Protein AF-A0A926H355-F1 (afdb_monomer_lite)

Sequence (109 aa):
FPTARQRLLDLLSKTRPKGALLLSGDRHIAEISKVRVPGLGYDLYDVTSSGLTHVSQPHEEPNQHRVGEMVAKLNYGLITIDWASKPLTATVHINGDNQATYLTQAITF

Structure (mmCIF, N/CA/C/O backbone):
data_AF-A0A926H355-F1
#
_entry.id   AF-A0A926H355-F1
#
loop_
_atom_site.group_PDB
_atom_site.id
_atom_site.type_symbol
_atom_site.label_atom_id
_atom_site.label_alt_id
_atom_site.label_comp_id
_atom_site.label_asym_id
_atom_site.label_entity_id
_atom_site.label_seq_id
_atom_site.pdbx_PDB_ins_code
_atom_site.Cartn_x
_atom_site.Cartn_y
_atom_site.Cartn_z
_atom_site.occupancy
_atom_site.B_iso_or_equiv
_atom_site.auth_seq_id
_atom_site.auth_comp_id
_atom_site.auth_asym_id
_atom_site.auth_atom_id
_atom_site.pdbx_PDB_model_num
ATOM 1 N N . PHE A 1 1 ? 12.011 12.310 7.959 1.00 86.12 1 PHE A N 1
ATOM 2 C CA . PHE A 1 1 ? 10.982 13.049 8.729 1.00 86.12 1 PHE A CA 1
ATOM 3 C C . PHE A 1 1 ? 10.371 12.195 9.860 1.00 86.12 1 PHE A C 1
ATOM 5 O O . PHE A 1 1 ? 9.186 11.871 9.801 1.00 86.12 1 PHE A O 1
ATOM 12 N N . PRO A 1 2 ? 11.133 11.819 10.907 1.00 94.62 2 PRO A N 1
ATOM 13 C CA . PRO A 1 2 ? 10.639 10.916 11.960 1.00 94.62 2 PRO A CA 1
ATOM 14 C C . PRO A 1 2 ? 9.447 11.487 12.749 1.00 94.62 2 PRO A C 1
ATOM 16 O O . PRO A 1 2 ? 8.472 10.778 12.980 1.00 94.62 2 PRO A O 1
ATOM 19 N N . THR A 1 3 ? 9.461 12.784 13.071 1.00 97.75 3 THR A N 1
ATOM 20 C CA . THR A 1 3 ? 8.367 13.447 13.803 1.00 97.75 3 THR A CA 1
ATOM 21 C C . THR A 1 3 ? 7.057 13.474 13.012 1.00 97.75 3 THR A C 1
ATOM 23 O O . THR A 1 3 ? 5.990 13.243 13.571 1.00 97.75 3 THR A O 1
ATOM 26 N N . ALA A 1 4 ? 7.119 13.711 11.696 1.00 97.69 4 ALA A N 1
ATOM 27 C CA . ALA A 1 4 ? 5.926 13.718 10.846 1.00 97.69 4 ALA A CA 1
ATOM 28 C C . ALA A 1 4 ? 5.305 12.318 10.730 1.00 97.69 4 ALA A C 1
ATOM 30 O O . ALA A 1 4 ? 4.084 12.187 10.810 1.00 97.69 4 ALA A O 1
ATOM 31 N N . ARG A 1 5 ? 6.148 11.279 10.613 1.00 96.06 5 ARG A N 1
ATOM 32 C CA . ARG A 1 5 ? 5.711 9.879 10.656 1.00 96.06 5 ARG A 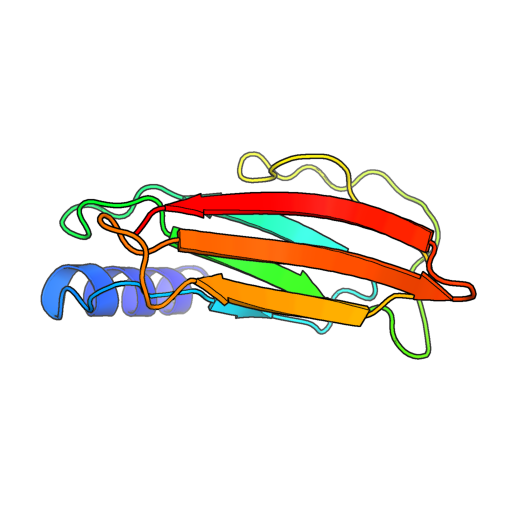CA 1
ATOM 33 C C . ARG A 1 5 ? 5.015 9.571 11.979 1.00 96.06 5 ARG A C 1
ATOM 35 O O . ARG A 1 5 ? 3.905 9.056 11.955 1.00 96.06 5 ARG A O 1
ATOM 42 N N . GLN A 1 6 ? 5.629 9.923 13.111 1.00 97.19 6 GLN A N 1
ATOM 43 C CA . GLN A 1 6 ? 5.031 9.681 14.425 1.00 97.19 6 GLN A CA 1
ATOM 44 C C . GLN A 1 6 ? 3.667 10.367 14.554 1.00 97.19 6 GLN A C 1
ATOM 46 O O . GLN A 1 6 ? 2.697 9.720 14.924 1.00 97.19 6 GLN A O 1
ATOM 51 N N . ARG A 1 7 ? 3.558 11.630 14.123 1.00 98.06 7 ARG A N 1
ATOM 52 C CA . ARG A 1 7 ? 2.291 12.373 14.134 1.00 98.06 7 ARG A CA 1
ATOM 53 C C . ARG A 1 7 ? 1.176 11.671 13.346 1.00 98.06 7 ARG A C 1
ATOM 55 O O . ARG A 1 7 ? 0.029 11.694 13.783 1.00 98.06 7 ARG A O 1
ATOM 62 N N . LEU A 1 8 ? 1.488 11.075 12.190 1.00 97.69 8 LEU A N 1
ATOM 63 C CA . LEU A 1 8 ? 0.513 10.304 11.409 1.00 97.69 8 LEU A CA 1
ATOM 64 C C . LEU A 1 8 ? 0.081 9.037 12.158 1.00 97.69 8 LEU A C 1
ATOM 66 O O . LEU A 1 8 ? -1.112 8.760 12.245 1.00 97.69 8 LEU A O 1
ATOM 70 N N . LEU A 1 9 ? 1.036 8.290 12.718 1.00 96.88 9 LEU A N 1
ATOM 71 C CA . LEU A 1 9 ? 0.733 7.073 13.474 1.00 96.88 9 LEU A CA 1
ATOM 72 C C . LEU A 1 9 ? -0.107 7.380 14.720 1.00 96.88 9 LEU A C 1
ATOM 74 O O . LEU A 1 9 ? -1.107 6.708 14.949 1.00 96.88 9 LEU A O 1
ATOM 78 N N . ASP A 1 10 ? 0.219 8.446 15.454 1.00 97.12 10 ASP A N 1
ATOM 79 C CA . ASP A 1 10 ? -0.555 8.905 16.612 1.00 97.12 10 ASP A CA 1
ATOM 80 C C . ASP A 1 10 ? -1.988 9.290 16.220 1.00 97.12 10 ASP A C 1
ATOM 82 O O . ASP A 1 10 ? -2.943 8.985 16.939 1.00 97.12 10 ASP A O 1
ATOM 86 N N . LEU A 1 11 ? -2.164 9.936 15.062 1.00 97.69 11 LEU A N 1
ATOM 87 C CA . LEU A 1 11 ? -3.487 10.272 14.539 1.00 97.69 11 LEU A CA 1
ATOM 88 C C . LEU A 1 11 ? -4.307 9.009 14.246 1.00 97.69 11 LEU A C 1
ATOM 90 O O . LEU A 1 11 ? -5.483 8.957 14.615 1.00 97.69 11 LEU A O 1
ATOM 94 N N . LEU A 1 12 ? -3.701 7.992 13.627 1.00 97.50 12 LEU A N 1
ATOM 95 C CA . LEU A 1 12 ? -4.355 6.709 13.355 1.00 97.50 12 LEU A CA 1
ATOM 96 C C . LEU A 1 12 ? -4.705 5.971 14.654 1.00 97.50 12 LEU A C 1
ATOM 98 O O . LEU A 1 12 ? -5.843 5.527 14.804 1.00 97.50 12 LEU A O 1
ATOM 102 N N . SER A 1 13 ? -3.791 5.919 15.630 1.00 96.25 13 SER A N 1
ATOM 103 C CA . SER A 1 13 ? -4.059 5.347 16.958 1.00 96.25 13 SER A CA 1
ATOM 104 C C . SER A 1 13 ? -5.194 6.066 17.686 1.00 96.25 13 SER A C 1
ATOM 106 O O . SER A 1 13 ? -6.008 5.427 18.349 1.00 96.25 13 SER A O 1
ATOM 108 N N . LYS A 1 14 ? -5.269 7.397 17.566 1.00 97.12 14 LYS A N 1
ATOM 109 C CA . LYS A 1 14 ? -6.293 8.216 18.227 1.00 97.12 14 LYS A CA 1
ATOM 110 C C . LYS A 1 14 ? -7.668 8.063 17.579 1.00 97.12 14 LYS A C 1
ATOM 112 O O . LYS A 1 14 ? -8.669 7.936 18.281 1.00 97.12 14 LYS A O 1
ATOM 117 N N . THR A 1 15 ? -7.727 8.122 16.251 1.00 97.12 15 THR A N 1
ATOM 118 C CA . THR A 1 15 ? -8.994 8.147 15.500 1.00 97.12 15 THR A CA 1
ATOM 119 C C . THR A 1 15 ? -9.549 6.756 15.217 1.00 97.12 15 THR A C 1
ATOM 121 O O . THR A 1 15 ? -10.763 6.620 15.088 1.00 97.12 15 THR A O 1
ATOM 124 N N . ARG A 1 16 ? -8.689 5.727 15.185 1.00 95.56 16 ARG A N 1
ATOM 125 C CA . ARG A 1 16 ? -9.038 4.316 14.941 1.00 95.56 16 ARG A CA 1
ATOM 126 C C . ARG A 1 16 ? -9.964 4.146 13.728 1.00 95.56 16 ARG A C 1
ATOM 128 O O . ARG A 1 16 ? -11.066 3.607 13.869 1.00 95.56 16 ARG A O 1
ATOM 135 N N . PRO A 1 17 ? -9.557 4.631 12.539 1.00 95.19 17 PRO A N 1
ATOM 136 C CA . PRO A 1 17 ? -10.344 4.435 11.332 1.00 95.19 17 PRO A CA 1
ATOM 137 C C . PRO A 1 17 ? -10.502 2.938 11.056 1.00 95.19 17 PRO A C 1
ATOM 139 O O . PRO A 1 17 ? -9.617 2.137 11.364 1.00 95.19 17 PRO A O 1
ATOM 142 N N . LYS A 1 18 ? -11.622 2.553 10.449 1.00 91.19 18 LYS A N 1
ATOM 143 C CA . LYS A 1 18 ? -11.825 1.181 9.976 1.00 91.19 18 LYS A CA 1
ATOM 144 C C . LYS A 1 18 ? -11.182 1.036 8.602 1.00 91.19 18 LYS A C 1
ATOM 146 O O . LYS A 1 18 ? -11.516 1.801 7.704 1.00 91.19 18 LYS A O 1
ATOM 151 N N . GLY A 1 19 ? -10.284 0.066 8.459 1.00 90.88 19 GLY A N 1
ATOM 152 C CA . GLY A 1 19 ? -9.707 -0.316 7.173 1.00 90.88 19 GLY A CA 1
ATOM 153 C C . GLY A 1 19 ? -8.826 0.737 6.495 1.00 90.88 19 GLY A C 1
ATOM 154 O O . GLY A 1 19 ? -8.910 0.922 5.285 1.00 90.88 19 GLY A O 1
ATOM 155 N N . ALA A 1 20 ? -8.005 1.462 7.257 1.00 95.25 20 ALA A N 1
ATOM 156 C CA . ALA A 1 20 ? -7.046 2.396 6.680 1.00 95.25 20 ALA A CA 1
ATOM 157 C C . ALA A 1 20 ? -5.958 1.655 5.889 1.00 95.25 20 ALA A C 1
ATOM 159 O O . ALA A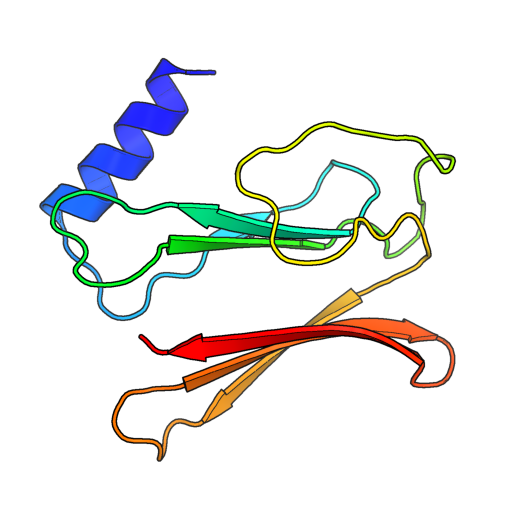 1 20 ? -5.359 0.692 6.369 1.00 95.25 20 ALA A O 1
ATOM 160 N N . LEU A 1 21 ? -5.677 2.171 4.695 1.00 96.31 21 LEU A N 1
ATOM 161 C CA . LEU A 1 21 ? -4.629 1.725 3.785 1.00 96.31 21 LEU A CA 1
ATOM 162 C C . LEU A 1 21 ? -3.885 2.965 3.286 1.00 96.31 21 LEU A C 1
ATOM 164 O O . LEU A 1 21 ? -4.525 3.953 2.919 1.00 96.31 21 LEU A O 1
ATOM 168 N N . LEU A 1 22 ? -2.553 2.934 3.291 1.00 97.56 22 LEU A N 1
ATOM 169 C CA . LEU A 1 22 ? -1.733 4.018 2.753 1.00 97.56 22 LEU A CA 1
ATOM 170 C C . LEU A 1 22 ? -1.321 3.705 1.315 1.00 97.56 22 LEU A C 1
ATOM 172 O O . LEU A 1 22 ? -0.997 2.563 0.995 1.00 97.56 22 LEU A O 1
ATOM 176 N N . LEU A 1 23 ? -1.331 4.735 0.469 1.00 97.56 23 LEU A N 1
ATOM 177 C CA . LEU A 1 23 ? -0.816 4.688 -0.896 1.00 97.56 23 LEU A CA 1
ATOM 178 C C . LEU A 1 23 ? 0.306 5.713 -1.014 1.00 97.56 23 LEU A C 1
ATOM 180 O O . LEU A 1 23 ? 0.129 6.871 -0.621 1.00 97.56 23 LEU A O 1
ATOM 184 N N . SER A 1 24 ? 1.441 5.297 -1.562 1.00 96.56 24 SER A N 1
ATOM 185 C CA . SER A 1 24 ? 2.632 6.135 -1.680 1.00 96.56 24 SER A CA 1
ATOM 186 C C . SER A 1 24 ? 3.326 5.966 -3.040 1.00 96.56 24 SER A C 1
ATOM 188 O O . SER A 1 24 ? 2.954 5.130 -3.868 1.00 96.56 24 SER A O 1
ATOM 190 N N . GLY A 1 25 ? 4.307 6.831 -3.311 1.00 94.81 25 GLY A N 1
ATOM 191 C CA . GLY A 1 25 ? 4.987 6.946 -4.603 1.00 94.81 25 GLY A CA 1
ATOM 192 C C . GLY A 1 25 ? 6.371 7.585 -4.465 1.00 94.81 25 GLY A C 1
ATOM 193 O O . GLY A 1 25 ? 7.001 7.428 -3.425 1.00 94.81 25 GLY A O 1
ATOM 194 N N . ASP A 1 26 ? 6.842 8.296 -5.496 1.00 93.50 26 ASP A N 1
ATOM 195 C CA . ASP A 1 26 ? 8.137 9.023 -5.565 1.00 93.50 26 ASP A CA 1
ATOM 196 C C . ASP A 1 26 ? 9.401 8.139 -5.616 1.00 93.50 26 ASP A C 1
ATOM 198 O O . ASP A 1 26 ? 10.463 8.559 -6.060 1.00 93.50 26 ASP A O 1
ATOM 202 N N . ARG A 1 27 ? 9.295 6.867 -5.227 1.00 92.69 27 ARG A N 1
ATOM 203 C CA . ARG A 1 27 ? 10.446 5.961 -5.094 1.00 92.69 27 ARG A CA 1
ATOM 204 C C . ARG A 1 27 ? 10.955 5.345 -6.400 1.00 92.69 27 ARG A C 1
ATOM 206 O O . ARG A 1 27 ? 12.000 4.703 -6.394 1.00 92.69 27 ARG A O 1
ATOM 213 N N . HIS A 1 28 ? 10.215 5.477 -7.501 1.00 94.44 28 HIS A N 1
ATOM 214 C CA . HIS A 1 28 ? 10.518 4.817 -8.785 1.00 94.44 28 HIS A CA 1
ATOM 215 C C . HIS A 1 28 ? 10.670 3.281 -8.680 1.00 94.44 28 HIS A C 1
ATOM 217 O O . HIS A 1 28 ? 11.362 2.643 -9.476 1.00 94.44 28 HIS A O 1
ATOM 223 N N . ILE A 1 29 ? 10.022 2.687 -7.679 1.00 95.38 29 ILE A N 1
ATOM 224 C CA . ILE A 1 29 ? 9.857 1.248 -7.452 1.00 95.38 29 ILE A CA 1
ATOM 225 C C . ILE A 1 29 ? 8.404 0.988 -7.047 1.00 95.38 29 ILE A C 1
ATOM 227 O O . ILE A 1 29 ? 7.640 1.925 -6.789 1.00 95.38 29 ILE A O 1
ATOM 231 N N . ALA A 1 30 ? 8.027 -0.278 -6.953 1.00 96.69 30 ALA A N 1
ATOM 232 C CA . ALA A 1 30 ? 6.851 -0.685 -6.209 1.00 96.69 30 ALA A CA 1
ATOM 233 C C . ALA A 1 30 ? 7.205 -1.706 -5.134 1.00 96.69 30 ALA A C 1
ATOM 235 O O . ALA A 1 30 ? 8.077 -2.552 -5.320 1.00 96.69 30 ALA A O 1
ATOM 236 N N . GLU A 1 31 ? 6.529 -1.604 -4.001 1.00 97.19 31 GLU A N 1
ATOM 237 C CA . GLU A 1 31 ? 6.648 -2.536 -2.890 1.00 97.19 31 GLU A CA 1
ATOM 238 C C . GLU A 1 31 ? 5.444 -2.387 -1.968 1.00 97.19 31 GLU A C 1
ATOM 240 O O . GLU A 1 31 ? 4.705 -1.402 -2.021 1.00 97.19 31 GLU A O 1
ATOM 245 N N . ILE A 1 32 ? 5.265 -3.368 -1.095 1.00 98.06 32 ILE A N 1
ATOM 246 C CA . ILE A 1 32 ? 4.251 -3.320 -0.053 1.00 98.06 32 ILE A CA 1
ATOM 247 C C . ILE A 1 32 ? 4.972 -3.397 1.281 1.00 98.06 32 ILE A C 1
ATOM 249 O O . ILE A 1 32 ? 5.837 -4.247 1.478 1.00 98.06 32 ILE A O 1
ATOM 253 N N . SER A 1 33 ? 4.620 -2.508 2.200 1.00 97.75 33 SER A N 1
ATOM 254 C CA . SER A 1 33 ? 5.118 -2.511 3.571 1.00 97.75 33 SER A CA 1
ATOM 255 C C . SER A 1 33 ? 3.972 -2.688 4.551 1.00 97.75 33 SER A C 1
ATOM 257 O O . SER A 1 33 ? 2.851 -2.257 4.286 1.00 97.75 33 SER A O 1
ATOM 259 N N . LYS A 1 34 ? 4.248 -3.283 5.712 1.00 97.06 34 LYS A N 1
ATOM 260 C CA . LYS A 1 34 ? 3.280 -3.359 6.807 1.00 97.06 34 LYS A CA 1
ATOM 261 C C . LYS A 1 34 ? 3.893 -3.015 8.151 1.00 97.06 34 LYS A C 1
ATOM 263 O O . LYS A 1 34 ? 5.028 -3.381 8.460 1.00 97.06 34 LYS A O 1
ATOM 268 N N . VAL A 1 35 ? 3.106 -2.348 8.986 1.00 96.94 35 VAL A N 1
ATOM 269 C CA . VAL A 1 35 ? 3.479 -2.019 10.361 1.00 96.94 35 VAL A CA 1
ATOM 270 C C . VAL A 1 35 ? 2.320 -2.263 11.315 1.00 96.94 35 VAL A C 1
ATOM 272 O O . VAL A 1 35 ? 1.157 -2.032 10.990 1.00 96.94 35 VAL A O 1
ATOM 275 N N . ARG A 1 36 ? 2.644 -2.677 12.540 1.00 95.94 36 ARG A N 1
ATOM 276 C CA . ARG A 1 36 ? 1.675 -2.700 13.638 1.00 95.94 36 ARG A CA 1
ATOM 277 C C . ARG A 1 36 ? 1.633 -1.339 14.303 1.00 95.94 36 ARG A C 1
ATOM 279 O O . ARG A 1 36 ? 2.642 -0.879 14.837 1.00 95.94 36 ARG A O 1
ATOM 286 N N . VAL A 1 37 ? 0.459 -0.718 14.292 1.00 95.75 37 VAL A N 1
ATOM 287 C CA . VAL A 1 37 ? 0.211 0.555 14.971 1.00 95.75 37 VAL A CA 1
ATOM 288 C C . VAL A 1 37 ? -0.579 0.276 16.249 1.00 95.75 37 VAL A C 1
ATOM 290 O O . VAL A 1 37 ? -1.693 -0.252 16.166 1.00 95.75 37 VAL A O 1
ATOM 293 N N . PRO A 1 38 ? -0.042 0.600 17.440 1.00 94.06 38 PRO A N 1
ATOM 294 C CA . PRO A 1 38 ? -0.758 0.391 18.692 1.00 94.06 38 PRO A CA 1
ATOM 295 C C . PRO A 1 38 ? -2.151 1.034 18.662 1.00 94.06 38 PRO A C 1
ATOM 297 O O . PRO A 1 38 ? -2.301 2.211 18.342 1.00 94.06 38 PRO A O 1
ATOM 300 N N . GLY A 1 39 ? -3.178 0.244 18.975 1.00 92.12 39 GLY A N 1
ATOM 301 C CA . GLY A 1 39 ? -4.572 0.693 19.038 1.00 92.12 39 GLY A CA 1
ATOM 302 C C . GLY A 1 39 ? -5.376 0.589 17.736 1.00 92.12 39 GLY A C 1
ATOM 303 O O . GLY A 1 39 ? -6.596 0.728 17.802 1.00 92.12 39 GLY A O 1
ATOM 304 N N . LEU A 1 40 ? -4.748 0.307 16.585 1.00 91.62 40 LEU A N 1
ATOM 305 C CA . LEU A 1 40 ? -5.449 0.219 15.295 1.00 91.62 40 LEU A CA 1
ATOM 306 C C . LEU A 1 40 ? -6.165 -1.131 15.083 1.00 91.62 40 LEU A C 1
ATOM 308 O O . LEU A 1 40 ? -7.144 -1.194 14.353 1.00 91.62 40 LEU A O 1
ATOM 312 N N . GLY A 1 41 ? -5.737 -2.196 15.769 1.00 90.94 41 GLY A N 1
ATOM 313 C CA . GLY A 1 41 ? -6.398 -3.513 15.755 1.00 90.94 41 GLY A CA 1
ATOM 314 C C . GLY A 1 41 ? -6.140 -4.370 14.507 1.00 90.94 41 GLY A C 1
ATOM 315 O O . GLY A 1 41 ? -6.409 -5.565 14.543 1.00 90.94 41 GLY A O 1
ATOM 316 N N . TYR A 1 42 ? -5.561 -3.789 13.456 1.00 93.00 42 TYR A N 1
ATOM 317 C CA . TYR A 1 42 ? -5.109 -4.453 12.231 1.00 93.00 42 TYR A CA 1
ATOM 318 C C . TYR A 1 42 ? -3.721 -3.929 11.817 1.00 93.00 42 TYR A C 1
ATOM 320 O O . TYR A 1 42 ? -3.250 -2.903 12.323 1.00 93.00 42 TYR A O 1
ATOM 328 N N . ASP A 1 43 ? -3.046 -4.653 10.920 1.00 95.38 43 ASP A N 1
ATOM 329 C CA . ASP A 1 43 ? -1.772 -4.216 10.337 1.00 95.38 43 ASP A CA 1
ATOM 330 C C . ASP A 1 43 ? -2.032 -3.045 9.369 1.00 95.38 43 ASP A C 1
ATOM 332 O O . ASP A 1 43 ? -2.853 -3.152 8.460 1.00 95.38 43 ASP A O 1
ATOM 336 N N . LEU A 1 44 ? -1.318 -1.929 9.538 1.00 97.25 44 LEU A N 1
ATOM 337 C CA . LEU A 1 44 ? -1.363 -0.811 8.597 1.00 97.25 44 LEU A CA 1
ATOM 338 C C . LEU A 1 44 ? -0.446 -1.126 7.416 1.00 97.25 44 LEU A C 1
ATOM 340 O O . LEU A 1 44 ? 0.770 -1.238 7.593 1.00 97.25 44 LEU A O 1
ATOM 344 N N . TYR A 1 45 ? -1.030 -1.234 6.228 1.00 97.88 45 TYR A N 1
ATOM 345 C CA . TYR A 1 45 ? -0.293 -1.437 4.986 1.00 97.88 45 TYR A CA 1
ATOM 346 C C . TYR A 1 45 ? -0.004 -0.104 4.288 1.00 97.88 45 TYR A C 1
ATOM 348 O O . TYR A 1 45 ? -0.835 0.807 4.294 1.00 97.88 45 TYR A O 1
ATOM 356 N N . ASP A 1 46 ? 1.169 -0.024 3.669 1.00 97.62 46 ASP A N 1
ATOM 357 C CA . ASP A 1 46 ? 1.575 1.022 2.733 1.00 97.62 46 ASP A CA 1
ATOM 358 C C . ASP A 1 46 ? 1.910 0.371 1.392 1.00 97.62 46 ASP A C 1
ATOM 360 O O . ASP A 1 46 ? 2.750 -0.530 1.323 1.00 97.62 46 ASP A O 1
ATOM 364 N N . VAL A 1 47 ? 1.200 0.786 0.347 1.00 98.06 47 VAL A N 1
ATOM 365 C CA . VAL A 1 47 ? 1.382 0.308 -1.022 1.00 98.06 47 VAL A CA 1
ATOM 366 C C . VAL A 1 47 ? 2.104 1.392 -1.807 1.00 98.06 47 VAL A C 1
ATOM 368 O O . VAL A 1 47 ? 1.496 2.372 -2.250 1.00 98.06 47 VAL A O 1
ATOM 371 N N . THR A 1 48 ? 3.400 1.187 -2.013 1.00 97.62 48 THR A N 1
ATOM 372 C CA . THR A 1 48 ? 4.214 2.032 -2.883 1.00 97.62 48 THR A CA 1
ATOM 373 C C . THR A 1 48 ? 4.029 1.559 -4.320 1.00 97.62 48 THR A C 1
ATOM 375 O O . THR A 1 48 ? 4.374 0.425 -4.649 1.00 97.62 48 THR A O 1
ATOM 378 N N . SER A 1 49 ? 3.518 2.420 -5.199 1.00 95.44 49 SER A N 1
ATOM 379 C CA . SER A 1 49 ? 3.368 2.132 -6.633 1.00 95.44 49 SER A CA 1
ATOM 380 C C . SER A 1 49 ? 3.877 3.315 -7.451 1.00 95.44 49 SER A C 1
ATOM 382 O O . SER A 1 49 ? 3.126 4.243 -7.746 1.00 95.44 49 SER A O 1
ATOM 384 N N . SER A 1 50 ? 5.158 3.292 -7.823 1.00 90.88 50 SER A N 1
ATOM 385 C CA . SER A 1 50 ? 5.840 4.452 -8.413 1.00 90.88 50 SER A CA 1
ATOM 386 C C . SER A 1 50 ? 6.496 4.184 -9.773 1.00 90.88 50 SER A C 1
ATOM 388 O O . SER A 1 50 ? 7.446 4.879 -10.121 1.00 90.88 50 SER A O 1
ATOM 390 N N . GLY A 1 51 ? 6.034 3.194 -10.541 1.00 91.81 51 GLY A N 1
ATOM 391 C CA . GLY A 1 51 ? 6.710 2.757 -11.769 1.00 91.81 51 GLY A CA 1
ATOM 392 C C . GLY A 1 51 ? 6.000 3.060 -13.087 1.00 91.81 51 GLY A C 1
ATOM 393 O O . GLY A 1 51 ? 6.286 2.371 -14.053 1.00 91.81 51 GLY A O 1
ATOM 394 N N . LEU A 1 52 ? 5.056 4.006 -13.168 1.00 91.62 52 LEU A N 1
ATOM 395 C CA . LEU A 1 52 ? 4.202 4.113 -14.366 1.00 91.62 52 LEU A CA 1
ATOM 396 C C . LEU A 1 52 ? 4.976 4.468 -15.650 1.00 91.62 52 LEU A C 1
ATOM 398 O O . LEU A 1 52 ? 4.708 3.900 -16.702 1.00 91.62 52 LEU A O 1
ATOM 402 N N . THR A 1 53 ? 5.921 5.408 -15.577 1.00 91.69 53 THR A N 1
ATOM 403 C CA . THR A 1 53 ? 6.692 5.877 -16.749 1.00 91.69 53 THR A CA 1
ATOM 404 C C . THR A 1 53 ? 8.196 5.687 -16.607 1.00 91.69 53 THR A C 1
ATOM 406 O O . THR A 1 53 ? 8.900 5.619 -17.609 1.00 91.69 53 THR A O 1
ATOM 409 N N . HIS A 1 54 ? 8.696 5.605 -15.375 1.00 92.62 54 HIS A N 1
ATOM 410 C CA . HIS A 1 54 ? 10.115 5.485 -15.068 1.00 92.62 54 HIS A CA 1
ATOM 411 C C . HIS A 1 54 ? 10.301 4.568 -13.868 1.00 92.62 54 HIS A C 1
ATOM 413 O O . HIS A 1 54 ? 9.480 4.557 -12.950 1.00 92.62 54 HIS A O 1
ATOM 419 N N . VAL A 1 55 ? 11.411 3.834 -13.869 1.00 94.44 55 VAL A N 1
ATOM 420 C CA . VAL A 1 55 ? 11.852 3.042 -12.724 1.00 94.44 55 VAL A CA 1
ATOM 421 C C . VAL A 1 55 ? 13.308 3.309 -12.404 1.00 94.44 55 VAL A C 1
ATOM 423 O O . VAL A 1 55 ? 14.095 3.689 -13.271 1.00 94.44 55 VAL A O 1
ATOM 426 N N . SER A 1 56 ? 13.659 3.113 -11.139 1.00 90.31 56 SER A N 1
ATOM 427 C CA . SER A 1 56 ? 15.051 3.067 -10.712 1.00 90.31 56 SER A CA 1
ATOM 428 C C . SER A 1 56 ? 15.762 1.861 -11.332 1.00 90.31 56 SER A C 1
ATOM 430 O O . SER A 1 56 ? 15.133 0.880 -11.741 1.00 90.31 56 SER A O 1
ATOM 432 N N . GLN A 1 57 ? 17.092 1.923 -11.398 1.00 90.81 57 GLN A N 1
ATOM 433 C CA . GLN A 1 57 ? 17.870 0.729 -11.706 1.00 90.81 57 GLN A CA 1
ATOM 434 C C . GLN A 1 57 ? 17.674 -0.315 -10.596 1.00 90.81 57 GLN A C 1
ATOM 436 O O . GLN A 1 57 ? 17.552 0.072 -9.428 1.00 90.81 57 GLN A O 1
ATOM 441 N N . PRO A 1 58 ? 17.665 -1.619 -10.923 1.00 87.31 58 PRO A N 1
ATOM 442 C CA . PRO A 1 58 ? 17.601 -2.666 -9.914 1.00 87.31 58 PRO A CA 1
ATOM 443 C C . PRO A 1 58 ? 18.715 -2.497 -8.878 1.00 87.31 58 PRO A C 1
ATOM 445 O O . PRO A 1 58 ? 19.887 -2.372 -9.227 1.00 87.31 58 PRO A O 1
ATOM 448 N N . HIS A 1 59 ? 18.334 -2.483 -7.607 1.00 89.50 59 HIS A N 1
ATOM 449 C CA . HIS A 1 59 ? 19.238 -2.381 -6.470 1.00 89.50 59 HIS A CA 1
ATOM 450 C C . HIS A 1 59 ? 18.614 -3.086 -5.266 1.00 89.50 59 HIS A C 1
ATOM 452 O O . HIS A 1 59 ? 17.429 -3.415 -5.277 1.00 89.50 59 HIS A O 1
ATOM 458 N N . GLU A 1 60 ? 19.402 -3.315 -4.224 1.00 8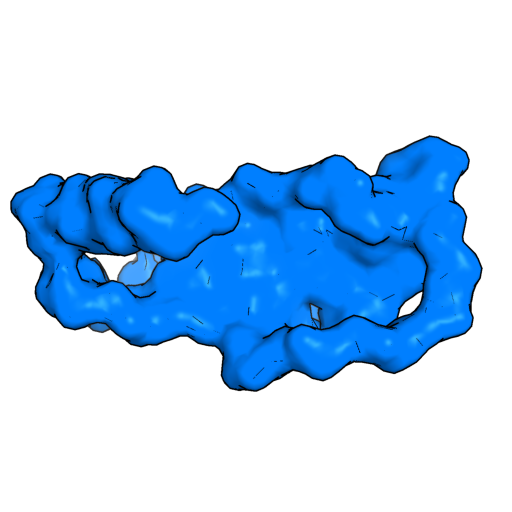8.06 60 GLU A N 1
ATOM 459 C CA . GLU A 1 60 ? 18.867 -3.751 -2.941 1.00 88.06 60 GLU A CA 1
ATOM 460 C C . GLU A 1 60 ? 18.606 -2.530 -2.061 1.00 88.06 60 GLU A C 1
ATOM 462 O O . GLU A 1 60 ? 19.498 -1.715 -1.824 1.00 88.06 60 GLU A O 1
ATOM 467 N N . GLU A 1 61 ? 17.381 -2.410 -1.557 1.00 89.25 61 GLU A N 1
ATOM 468 C CA . GLU A 1 61 ? 17.030 -1.431 -0.532 1.00 89.25 61 GLU A CA 1
ATOM 469 C C . GLU A 1 61 ? 16.504 -2.178 0.700 1.00 89.25 61 GLU A C 1
ATOM 471 O O . GLU A 1 61 ? 15.464 -2.837 0.606 1.00 89.25 61 GLU A O 1
ATOM 476 N N . PRO A 1 62 ? 17.182 -2.130 1.859 1.00 93.44 62 PRO A N 1
ATOM 477 C CA . PRO A 1 62 ? 16.703 -2.809 3.053 1.00 93.44 62 PRO A CA 1
ATOM 478 C C . PRO A 1 62 ? 15.446 -2.120 3.592 1.00 93.44 62 PRO A C 1
ATOM 480 O O . PRO A 1 62 ? 15.447 -0.931 3.902 1.00 93.44 62 PRO A O 1
ATOM 483 N N . ASN A 1 63 ? 14.381 -2.896 3.769 1.00 95.38 63 ASN A N 1
ATOM 484 C CA . ASN A 1 63 ? 13.159 -2.446 4.420 1.00 95.38 63 ASN A CA 1
ATOM 485 C C . ASN A 1 63 ? 12.623 -3.568 5.316 1.00 95.38 63 ASN A C 1
ATOM 487 O O . ASN A 1 63 ? 12.040 -4.541 4.845 1.00 95.38 63 ASN A O 1
ATOM 491 N N . GLN A 1 64 ? 12.795 -3.411 6.629 1.00 95.88 64 GLN A N 1
ATOM 492 C CA . GLN A 1 64 ? 12.336 -4.375 7.638 1.00 95.88 64 GLN A CA 1
ATOM 493 C C . GLN A 1 64 ? 10.805 -4.551 7.689 1.00 95.88 64 GLN A C 1
ATOM 495 O O . GLN A 1 64 ? 10.307 -5.447 8.364 1.00 95.88 64 GLN A O 1
ATOM 500 N N . HIS A 1 65 ? 10.055 -3.661 7.036 1.00 97.06 65 HIS A N 1
ATOM 501 C CA . HIS A 1 65 ? 8.597 -3.680 6.978 1.00 97.06 65 HIS A CA 1
ATOM 502 C C . HIS A 1 65 ? 8.067 -4.270 5.670 1.00 97.06 65 HIS A C 1
ATOM 504 O O . HIS A 1 65 ? 6.852 -4.434 5.549 1.00 97.06 65 HIS A O 1
ATOM 510 N N . ARG A 1 66 ? 8.946 -4.577 4.705 1.00 97.00 66 ARG A N 1
ATOM 511 C CA . ARG A 1 66 ? 8.556 -5.063 3.381 1.00 97.00 66 ARG A CA 1
ATOM 512 C C . ARG A 1 66 ? 7.838 -6.406 3.474 1.00 97.00 66 ARG A C 1
ATOM 514 O O . ARG A 1 66 ? 8.208 -7.292 4.243 1.00 97.00 66 ARG A O 1
ATOM 521 N N . VAL A 1 67 ? 6.815 -6.546 2.646 1.00 95.94 67 VAL A N 1
ATOM 522 C CA . VAL A 1 67 ? 6.087 -7.780 2.395 1.00 95.94 67 VAL A CA 1
ATOM 523 C C . VAL A 1 67 ? 6.276 -8.141 0.928 1.00 95.94 67 VAL A C 1
ATOM 525 O O . VAL A 1 67 ? 5.872 -7.389 0.043 1.00 95.94 67 VAL A O 1
ATOM 528 N N . GLY A 1 68 ? 6.895 -9.293 0.680 1.00 92.31 68 GLY A N 1
ATOM 529 C CA . GLY A 1 68 ? 7.271 -9.721 -0.665 1.00 92.31 68 GLY A CA 1
ATOM 530 C C . GLY A 1 68 ? 8.513 -9.004 -1.198 1.00 92.31 68 GLY A C 1
ATOM 531 O O . GLY A 1 68 ? 9.328 -8.478 -0.439 1.00 92.31 68 GLY A O 1
ATOM 532 N N . GLU A 1 69 ? 8.652 -9.014 -2.519 1.00 92.62 69 GLU A N 1
ATOM 533 C CA . GLU A 1 69 ? 9.825 -8.498 -3.224 1.00 92.62 69 GLU A CA 1
ATOM 534 C C . GLU A 1 69 ? 9.683 -7.018 -3.591 1.00 92.62 69 GLU A C 1
ATOM 536 O O . GLU A 1 69 ? 8.582 -6.485 -3.719 1.00 92.62 69 GLU A O 1
ATOM 541 N N . MET A 1 70 ? 10.815 -6.352 -3.812 1.00 95.12 70 MET A N 1
ATOM 542 C CA . MET A 1 70 ? 10.833 -5.022 -4.415 1.00 95.12 70 MET A CA 1
ATOM 543 C C . MET A 1 70 ? 10.712 -5.134 -5.941 1.00 95.12 70 MET A C 1
ATOM 545 O O . MET A 1 70 ? 11.402 -5.928 -6.577 1.00 95.12 70 MET A O 1
ATOM 549 N N . VAL A 1 71 ? 9.877 -4.298 -6.557 1.00 95.50 71 VAL A N 1
ATOM 550 C CA . VAL A 1 71 ? 9.660 -4.273 -8.008 1.00 95.50 71 VAL A CA 1
ATOM 551 C C . VAL A 1 71 ? 10.280 -3.016 -8.615 1.00 95.50 71 VAL A C 1
ATOM 553 O O . VAL A 1 71 ? 9.729 -1.923 -8.518 1.00 95.50 71 VAL A O 1
ATOM 556 N N . ALA A 1 72 ? 11.401 -3.184 -9.317 1.00 95.31 72 ALA A N 1
ATOM 557 C CA . ALA A 1 72 ? 12.046 -2.150 -10.135 1.00 95.31 72 ALA A CA 1
ATOM 558 C C . ALA A 1 72 ? 11.727 -2.343 -11.635 1.00 95.31 72 ALA A C 1
ATOM 560 O O . ALA A 1 72 ? 12.616 -2.471 -12.475 1.00 95.31 72 ALA A O 1
ATOM 561 N N . LYS A 1 73 ? 10.435 -2.448 -11.972 1.00 94.81 73 LYS A N 1
ATOM 562 C CA . LYS A 1 73 ? 9.909 -2.604 -13.345 1.00 94.81 73 LYS A CA 1
ATOM 563 C C . LYS A 1 73 ? 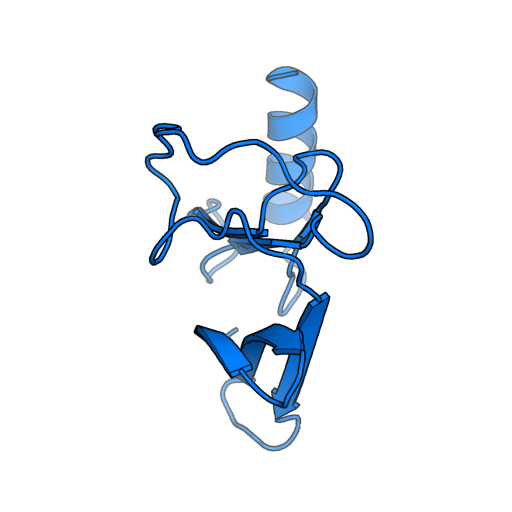8.712 -1.687 -13.554 1.00 94.81 73 LYS A C 1
ATOM 565 O O . LYS A 1 73 ? 8.039 -1.375 -12.571 1.00 94.81 73 LYS A O 1
ATOM 570 N N . LEU A 1 74 ? 8.446 -1.275 -14.797 1.00 96.12 74 LEU A N 1
ATOM 571 C CA . LEU A 1 74 ? 7.284 -0.435 -15.099 1.00 96.12 74 LEU A CA 1
ATOM 572 C C . LEU A 1 74 ? 6.009 -1.097 -14.575 1.00 96.12 74 LEU A C 1
ATOM 574 O O . LEU A 1 74 ? 5.783 -2.279 -14.846 1.00 96.12 74 LEU A O 1
ATOM 578 N N . ASN A 1 75 ? 5.233 -0.365 -13.776 1.00 95.94 75 ASN A N 1
ATOM 579 C CA . ASN A 1 75 ? 4.108 -0.935 -13.048 1.00 95.94 75 ASN A CA 1
ATOM 580 C C . ASN A 1 75 ? 3.002 0.068 -12.698 1.00 95.94 75 ASN A C 1
ATOM 582 O O . ASN A 1 75 ? 3.207 1.283 -12.705 1.00 95.94 75 ASN A O 1
ATOM 586 N N . TYR A 1 76 ? 1.848 -0.484 -12.327 1.00 95.56 76 TYR A N 1
ATOM 587 C CA . TYR A 1 76 ? 0.734 0.205 -11.690 1.00 95.56 76 TYR A CA 1
ATOM 588 C C . TYR A 1 76 ? 0.123 -0.667 -10.583 1.00 95.56 76 TYR A C 1
ATOM 590 O O . TYR A 1 76 ? 0.104 -1.898 -10.668 1.00 95.56 76 TYR A O 1
ATOM 598 N N . GLY A 1 77 ? -0.397 -0.021 -9.541 1.00 95.62 77 GLY A N 1
ATOM 599 C CA . GLY A 1 77 ? -1.142 -0.669 -8.468 1.00 95.62 77 GLY A CA 1
ATOM 600 C C . GLY A 1 77 ? -2.626 -0.825 -8.803 1.00 95.62 77 GLY A C 1
ATOM 601 O O . GLY A 1 77 ? -3.256 0.100 -9.314 1.00 95.62 77 GLY A O 1
ATOM 602 N N . LEU A 1 78 ? -3.202 -1.978 -8.469 1.00 96.50 78 LEU A N 1
ATOM 603 C CA . LEU A 1 78 ? -4.639 -2.244 -8.522 1.00 96.50 78 LEU A CA 1
ATOM 604 C C . LEU A 1 78 ? -5.102 -2.766 -7.164 1.00 96.50 78 LEU A C 1
ATOM 606 O O . LEU A 1 78 ? -4.549 -3.733 -6.648 1.00 96.50 78 LEU A O 1
ATOM 610 N N . ILE A 1 79 ? -6.141 -2.152 -6.604 1.00 97.50 79 ILE A N 1
ATOM 611 C CA . ILE A 1 79 ? -6.743 -2.578 -5.340 1.00 97.50 79 ILE A CA 1
ATOM 612 C C . ILE A 1 79 ? -8.174 -3.002 -5.625 1.00 97.50 79 ILE A C 1
ATOM 614 O O . ILE A 1 79 ? -8.991 -2.195 -6.063 1.00 97.50 79 ILE A O 1
ATOM 618 N N . THR A 1 80 ? -8.471 -4.269 -5.362 1.00 97.88 80 THR A N 1
ATOM 619 C CA . THR A 1 80 ? -9.822 -4.821 -5.482 1.00 97.88 80 THR A CA 1
ATOM 620 C C . THR A 1 80 ? -10.369 -5.067 -4.090 1.00 97.88 80 THR A C 1
ATOM 622 O O . THR A 1 80 ? -9.786 -5.843 -3.340 1.00 97.88 80 THR A O 1
ATOM 625 N N . ILE A 1 81 ? -11.465 -4.400 -3.738 1.00 97.00 81 ILE A N 1
ATOM 626 C CA . ILE A 1 81 ? -12.106 -4.529 -2.426 1.00 97.00 81 ILE A CA 1
ATOM 627 C C . ILE A 1 81 ? -13.302 -5.469 -2.561 1.00 97.00 81 ILE A C 1
ATOM 629 O O . ILE A 1 81 ? -14.191 -5.219 -3.378 1.00 97.00 81 ILE A O 1
ATOM 633 N N . ASP A 1 82 ? -13.339 -6.516 -1.740 1.00 96.62 82 ASP A N 1
ATOM 634 C CA . ASP A 1 82 ? -14.519 -7.360 -1.592 1.00 96.62 82 ASP A CA 1
ATOM 635 C C . ASP A 1 82 ? -15.399 -6.804 -0.469 1.00 96.62 82 ASP A C 1
ATOM 637 O O . ASP A 1 82 ? -15.211 -7.081 0.714 1.00 96.62 82 ASP A O 1
ATOM 641 N N . TRP A 1 83 ? -16.382 -5.995 -0.858 1.00 95.25 83 TRP A N 1
ATOM 642 C CA . TRP A 1 83 ? -17.339 -5.385 0.065 1.00 95.25 83 TRP A CA 1
ATOM 643 C C . TRP A 1 83 ? -18.311 -6.385 0.702 1.00 95.25 83 TRP A C 1
ATOM 645 O O . TRP A 1 83 ? -18.964 -6.047 1.692 1.00 95.25 83 TRP A O 1
ATOM 655 N N . ALA A 1 84 ? -18.447 -7.588 0.138 1.00 96.50 84 ALA A N 1
ATOM 656 C CA . ALA A 1 84 ? -19.334 -8.619 0.661 1.00 96.50 84 ALA A CA 1
ATOM 657 C C . ALA A 1 84 ? -18.654 -9.474 1.743 1.00 96.50 84 ALA A C 1
ATOM 659 O O . ALA A 1 84 ? -19.352 -10.096 2.554 1.00 96.50 84 ALA A O 1
ATOM 660 N N . SER A 1 85 ? -17.317 -9.495 1.790 1.00 95.56 85 SER A N 1
ATOM 661 C CA . SER A 1 85 ? -16.575 -10.308 2.748 1.00 95.56 85 SER A CA 1
ATOM 662 C C . SER A 1 85 ? -16.731 -9.804 4.190 1.00 95.56 85 SER A C 1
ATOM 664 O O . SER A 1 85 ? -16.791 -8.605 4.474 1.00 95.56 85 SER A O 1
ATOM 666 N N . LYS A 1 86 ? -16.785 -10.748 5.137 1.00 93.31 86 LYS A N 1
ATOM 667 C CA . LYS A 1 86 ? -16.792 -10.483 6.584 1.00 93.31 86 LYS A CA 1
ATOM 668 C C . LYS A 1 86 ? -15.754 -11.396 7.253 1.00 93.31 86 LYS A C 1
ATOM 670 O O . LYS A 1 86 ? -16.035 -12.588 7.370 1.00 93.31 86 LYS A O 1
ATOM 675 N N . PRO A 1 87 ? -14.584 -10.889 7.696 1.00 90.75 87 PRO A N 1
ATOM 676 C CA . PRO A 1 87 ? -14.133 -9.484 7.695 1.00 90.75 87 PRO A CA 1
ATOM 677 C C . PRO A 1 87 ? -13.920 -8.890 6.289 1.00 90.75 87 PRO A C 1
ATOM 679 O O . PRO A 1 87 ? -13.847 -9.633 5.311 1.00 90.75 87 PRO A O 1
ATOM 682 N N . LEU A 1 88 ? -13.845 -7.554 6.188 1.00 92.44 88 LEU A N 1
ATOM 683 C CA . LEU A 1 88 ? -13.607 -6.849 4.919 1.00 92.44 88 LEU A CA 1
ATOM 684 C C . LEU A 1 88 ? -12.220 -7.220 4.386 1.00 92.44 88 LEU A C 1
ATOM 686 O O . LEU A 1 88 ? -11.239 -7.210 5.133 1.00 92.44 88 LEU A O 1
ATOM 690 N N . THR A 1 89 ? -12.132 -7.511 3.093 1.00 95.56 89 THR A N 1
ATOM 691 C CA . THR A 1 89 ? -10.873 -7.876 2.449 1.00 95.56 89 THR A CA 1
ATOM 692 C C . THR A 1 89 ? -10.605 -7.016 1.227 1.00 95.56 89 THR A C 1
ATOM 694 O O . THR A 1 89 ? -11.516 -6.542 0.546 1.00 95.56 89 THR A O 1
ATOM 697 N N . ALA A 1 90 ? -9.325 -6.799 0.951 1.00 96.94 90 ALA A N 1
ATOM 698 C CA . ALA A 1 90 ? -8.869 -6.223 -0.300 1.00 96.94 90 ALA A CA 1
ATOM 699 C C . ALA A 1 90 ? -7.686 -7.020 -0.834 1.00 96.94 90 ALA A C 1
ATOM 701 O O . ALA A 1 90 ? -6.870 -7.524 -0.069 1.00 96.94 90 ALA A O 1
ATOM 702 N N . THR A 1 91 ? -7.569 -7.107 -2.152 1.00 98.00 91 THR A N 1
ATOM 703 C CA . THR A 1 91 ? -6.395 -7.671 -2.814 1.00 98.00 91 THR A CA 1
ATOM 704 C C . THR A 1 91 ? -5.666 -6.559 -3.546 1.00 98.00 91 THR A C 1
ATOM 706 O O . THR A 1 91 ? -6.262 -5.845 -4.354 1.00 98.00 91 THR A O 1
ATOM 709 N N . VAL A 1 92 ? -4.381 -6.404 -3.239 1.00 97.75 92 VAL A N 1
ATOM 710 C CA . VAL A 1 92 ? -3.474 -5.456 -3.882 1.00 97.75 92 VAL A CA 1
ATOM 711 C C . VAL A 1 92 ? -2.635 -6.207 -4.900 1.00 97.75 92 VAL A C 1
ATOM 713 O O . VAL A 1 92 ? -1.933 -7.151 -4.538 1.00 97.75 92 VAL A O 1
ATOM 716 N N . HIS A 1 93 ? -2.671 -5.768 -6.152 1.00 97.56 93 HIS A N 1
ATOM 717 C CA . HIS A 1 93 ? -1.767 -6.222 -7.198 1.00 97.56 93 HIS A CA 1
ATOM 718 C C . HIS A 1 93 ? -0.830 -5.092 -7.612 1.00 97.56 93 HIS A C 1
ATOM 720 O O . HIS A 1 93 ? -1.272 -3.962 -7.814 1.00 97.56 93 HIS A O 1
ATOM 726 N N . ILE A 1 94 ? 0.447 -5.417 -7.79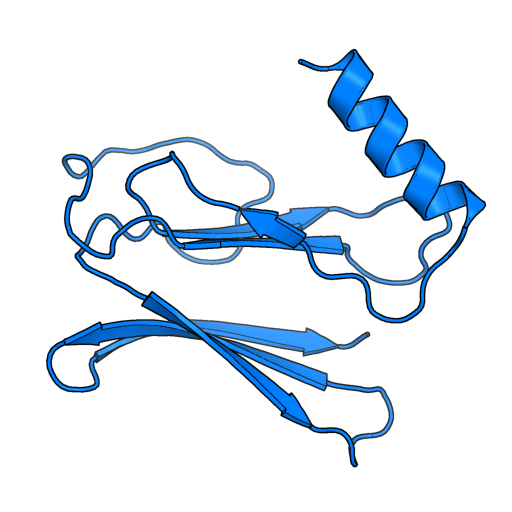3 1.00 97.50 94 ILE A N 1
ATOM 727 C CA . ILE A 1 94 ? 1.373 -4.596 -8.576 1.00 97.50 94 ILE A CA 1
ATOM 728 C C . ILE A 1 94 ? 1.511 -5.273 -9.930 1.00 97.50 94 ILE A C 1
ATOM 730 O O . ILE A 1 94 ? 2.066 -6.369 -10.025 1.00 97.50 94 ILE A O 1
ATOM 734 N N . ASN A 1 95 ? 0.987 -4.627 -10.963 1.00 96.88 95 ASN A N 1
ATOM 735 C CA . ASN A 1 95 ? 0.921 -5.165 -12.314 1.00 96.88 95 ASN A CA 1
ATOM 736 C C . ASN A 1 95 ? 1.861 -4.415 -13.249 1.00 96.88 95 ASN A C 1
ATOM 738 O O . ASN A 1 95 ? 2.120 -3.233 -13.051 1.00 96.88 95 ASN A O 1
ATOM 742 N N . GLY A 1 96 ? 2.333 -5.093 -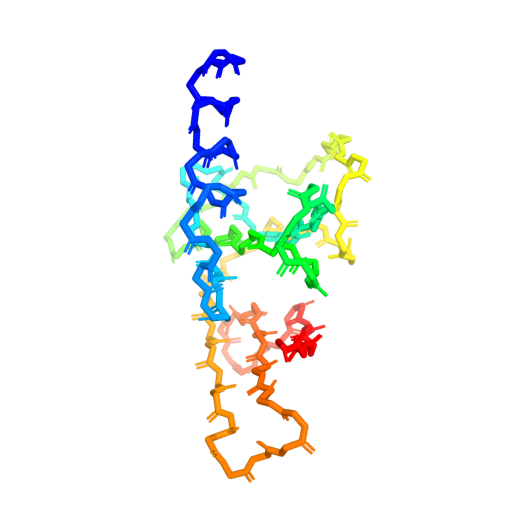14.286 1.00 95.12 96 GLY A N 1
ATOM 743 C CA . GLY A 1 96 ? 2.995 -4.495 -15.438 1.00 95.12 96 GLY A CA 1
ATOM 744 C C . GLY A 1 96 ? 2.153 -4.614 -16.704 1.00 95.12 96 GLY A C 1
ATOM 745 O O . GLY A 1 96 ? 0.969 -4.966 -16.668 1.00 95.12 96 GLY A O 1
ATOM 746 N N . ASP A 1 97 ? 2.792 -4.348 -17.838 1.00 91.88 97 ASP A N 1
ATOM 747 C CA . ASP A 1 97 ? 2.189 -4.550 -19.153 1.00 91.88 97 ASP A CA 1
ATOM 748 C C . ASP A 1 97 ? 1.869 -6.027 -19.426 1.00 91.88 97 ASP A C 1
ATOM 750 O O . ASP A 1 97 ? 2.393 -6.942 -18.785 1.00 91.88 97 ASP A O 1
ATOM 754 N N . ASN A 1 98 ? 0.997 -6.261 -20.411 1.00 89.56 98 ASN A N 1
ATOM 755 C CA . ASN A 1 98 ? 0.590 -7.597 -20.863 1.00 89.56 98 ASN A CA 1
ATOM 756 C C . ASN A 1 98 ? 0.018 -8.489 -19.749 1.00 89.56 98 ASN A C 1
ATOM 758 O O . ASN A 1 98 ? 0.209 -9.702 -19.765 1.00 89.56 98 ASN A O 1
ATOM 762 N N . GLN A 1 99 ? -0.700 -7.888 -18.794 1.00 82.12 99 GLN A N 1
ATOM 763 C CA . GLN A 1 99 ? -1.335 -8.589 -17.668 1.00 82.12 99 GLN A CA 1
ATOM 764 C C . GLN A 1 99 ? -0.335 -9.311 -16.746 1.00 82.12 99 GLN A C 1
ATOM 766 O O . GLN A 1 99 ? -0.715 -10.220 -16.011 1.00 82.12 99 GLN A O 1
ATOM 771 N N . ALA A 1 100 ? 0.942 -8.916 -16.757 1.00 94.75 100 ALA A N 1
ATOM 772 C CA . ALA A 1 100 ? 1.909 -9.440 -15.805 1.00 94.75 100 ALA A CA 1
ATOM 773 C C . ALA A 1 100 ? 1.574 -8.947 -14.390 1.00 94.75 100 ALA A C 1
ATOM 775 O O . ALA A 1 100 ? 1.427 -7.746 -14.168 1.00 94.75 100 ALA A O 1
ATOM 776 N N . THR A 1 101 ? 1.516 -9.858 -13.422 1.00 96.75 101 THR A N 1
ATOM 777 C CA . THR A 1 101 ? 1.414 -9.515 -11.999 1.00 96.75 101 THR A CA 1
ATOM 778 C C . THR A 1 101 ? 2.752 -9.784 -11.328 1.00 96.75 101 THR A C 1
ATOM 780 O O . THR A 1 101 ? 3.253 -10.906 -11.344 1.00 96.75 101 THR A O 1
ATOM 783 N N . TYR A 1 102 ? 3.349 -8.740 -10.757 1.00 95.94 102 TYR A N 1
ATOM 784 C CA . TYR A 1 102 ? 4.642 -8.811 -10.077 1.00 95.94 102 TYR A CA 1
ATOM 785 C C . TYR A 1 102 ? 4.503 -9.064 -8.580 1.00 95.94 102 TYR A C 1
ATOM 787 O O . TYR A 1 102 ? 5.336 -9.756 -8.004 1.00 95.94 102 TYR A O 1
ATOM 795 N N . LEU A 1 103 ? 3.461 -8.513 -7.952 1.00 96.44 103 LEU A N 1
ATOM 796 C CA . LEU A 1 103 ? 3.153 -8.736 -6.540 1.00 96.44 103 LEU A CA 1
ATOM 797 C C . LEU A 1 103 ? 1.652 -8.903 -6.345 1.00 96.44 103 LEU A C 1
ATOM 799 O O . LEU A 1 103 ? 0.849 -8.254 -7.016 1.00 96.44 103 LEU A O 1
ATOM 803 N N . THR A 1 104 ? 1.285 -9.742 -5.385 1.00 97.50 104 THR A N 1
ATOM 804 C CA . THR A 1 104 ? -0.089 -9.928 -4.920 1.00 97.50 104 THR A CA 1
ATOM 805 C C . THR A 1 104 ? -0.086 -9.972 -3.403 1.00 97.50 104 THR A C 1
ATOM 807 O O . THR A 1 104 ? 0.661 -10.746 -2.810 1.00 97.50 104 THR A O 1
ATOM 810 N N . GLN A 1 105 ? -0.933 -9.160 -2.777 1.00 97.69 105 GLN A N 1
ATOM 811 C CA . GLN A 1 105 ? -1.112 -9.148 -1.332 1.00 97.69 105 GLN A CA 1
ATOM 812 C C . GLN A 1 105 ? -2.594 -9.092 -0.981 1.00 97.69 105 GLN A C 1
ATOM 814 O O . GLN A 1 105 ? -3.279 -8.118 -1.287 1.00 97.69 105 GLN A O 1
ATOM 819 N N . ALA A 1 106 ? -3.072 -10.115 -0.277 1.00 96.81 106 ALA A N 1
ATOM 820 C CA . ALA A 1 106 ? -4.378 -10.079 0.367 1.00 96.81 106 ALA A CA 1
ATOM 821 C C . ALA A 1 106 ? -4.281 -9.321 1.700 1.00 96.81 106 ALA A C 1
ATOM 823 O O . ALA A 1 106 ? -3.391 -9.579 2.513 1.00 96.81 106 ALA A O 1
ATOM 824 N N . ILE A 1 107 ? -5.196 -8.389 1.930 1.00 95.81 107 ILE A N 1
ATOM 825 C CA . ILE A 1 107 ? -5.306 -7.582 3.142 1.00 95.81 107 ILE A CA 1
ATOM 826 C C . ILE A 1 107 ? -6.659 -7.877 3.774 1.00 95.81 107 ILE A C 1
ATOM 828 O O . ILE A 1 107 ? -7.689 -7.889 3.102 1.00 95.81 107 ILE A O 1
ATOM 832 N N . THR A 1 108 ? -6.647 -8.118 5.079 1.00 93.19 108 THR A N 1
ATOM 833 C CA . THR A 1 108 ? -7.848 -8.255 5.902 1.00 93.19 108 THR A CA 1
ATOM 834 C C . THR A 1 108 ? -7.861 -7.117 6.911 1.00 93.19 108 THR A C 1
ATOM 836 O O . THR A 1 108 ? -6.843 -6.885 7.569 1.00 93.19 108 THR A O 1
ATOM 839 N N . PHE A 1 109 ? -8.986 -6.408 6.989 1.00 87.56 109 PHE A N 1
ATOM 840 C CA . PHE A 1 109 ? -9.177 -5.236 7.847 1.00 87.56 109 PHE A CA 1
ATOM 841 C C . PHE A 1 109 ? -9.997 -5.548 9.100 1.00 87.56 109 PHE A C 1
ATOM 843 O O . PHE A 1 109 ? -10.894 -6.423 9.027 1.00 87.56 109 PHE A O 1
#

Radius of gyration: 14.63 Å; chains: 1; bounding box: 39×24×40 Å

Foldseek 3Di:
DVVVVVVVLVVCQVVLDPPDEAEAEPQLKWFKFWDDRPNNPFIHIYTYQYQQPGHDDDDDDDDPRTDDDIGRHRWDKDKAWDPPDVQTKIWIFTADPPGRTPDIDIGGD

Secondary structure (DSSP, 8-state):
-HHHHHHHHHHHHHH--TT-EEEE-SSSSEEEEEEEPTTSSSEEEEEEE--SS--PPS-----TTEEEEEE-SS-EEEEEEETT-SS-EEEEEEE-GGG-EEEEEEEE-

pLDDT: mean 94.87, std 3.01, range [82.12, 98.06]